Protein AF-0000000087191484 (afdb_homodimer)

pLDDT: mean 85.83, std 19.82, range [30.28, 98.56]

Sequence (160 aa):
MATGETGFSDVVFDLVSVQYHSLKAGHDYGQYVRDAENAGKKEIAEFFRSVMAEDSRRAAECHRFLKELSGTKDAGPAAGMATGETGFSDVVFDLVSVQYHSLKAGHDYGQYVRDAENAGKKEIAEFFRSVMAEDSRRAAECHRFLKELSGTKDAGPAAG

Radius of gyration: 20.37 Å; Cα contacts (8 Å, |Δi|>4): 122; chains: 2; bounding box: 26×75×40 Å

Foldseek 3Di:
DVVVVVVLVVVLVVLVVLLVVLVVVLVCLVVVLVVCVVVVNNVSSVVSVVSNVVSVVSNVVSVVVNVVSVVVPVPPPPPD/DVVVVVVLVVVLVVLVVLLVVLVVVLVCLVVQLVVCVVVVNNVSSVVSVVSNVVSVVSNVVSVVVNVVSVVVVVPPPPPD

Secondary structure (DSSP, 8-state):
-HHHHHHHHHHHHHHHHHHHHHHHHHHHHHHHHHHHHHTT-HHHHHHHHHHHHHHHHHHHHHHHHHHHHHHHHTT-----/-HHHHHHHHHHHHHHHHHHHHHHHHHHHHHHHHHHHHHTT-HHHHHHHHHHHHHHHHHHHHHHHHHHHHHHHHTT-----

Solvent-accessible surface area (backbone atoms only — not comparable to full-atom values): 8388 Å² total; per-residue (Å²): 127,63,66,63,56,50,30,50,49,48,36,51,50,47,38,50,50,51,24,50,53,26,56,61,51,50,71,52,33,61,56,45,27,49,36,18,51,74,57,67,34,58,70,57,20,53,48,37,49,51,50,41,52,50,27,53,49,49,26,51,52,32,50,52,51,50,52,58,56,50,62,64,53,66,64,67,65,77,80,119,127,66,67,62,59,50,31,50,49,49,36,51,50,46,38,50,50,52,24,51,52,26,56,60,52,50,70,51,33,61,57,45,26,49,37,17,51,75,58,68,33,60,71,57,19,53,47,37,49,50,52,42,52,49,28,52,50,50,27,52,49,31,50,52,52,51,51,58,55,51,61,64,54,66,65,67,66,76,79,118

Organism: Streptomyces mobaraensis (NCBI:txid35621)

Structure (mmCIF, N/CA/C/O backbone):
data_AF-0000000087191484-model_v1
#
loop_
_entity.id
_entity.type
_entity.pdbx_description
1 polymer 'Acyl carrier protein'
#
loop_
_atom_site.group_PDB
_atom_site.id
_atom_site.type_symbol
_atom_site.label_atom_id
_atom_site.label_alt_id
_atom_site.label_comp_id
_atom_site.label_asym_id
_atom_site.label_entity_id
_atom_site.label_seq_id
_atom_site.pdbx_PDB_ins_code
_atom_site.Cartn_x
_atom_site.Cartn_y
_atom_site.Cartn_z
_atom_site.occupancy
_atom_site.B_iso_or_equiv
_atom_site.auth_seq_id
_atom_site.auth_comp_id
_atom_site.auth_asym_id
_atom_site.auth_atom_id
_atom_site.pdbx_PDB_model_num
ATOM 1 N N . MET A 1 1 ? 7.938 -33.812 -8.414 1 36.47 1 MET A N 1
ATOM 2 C CA . MET A 1 1 ? 6.523 -33.438 -8.438 1 36.47 1 MET A CA 1
ATOM 3 C C . MET A 1 1 ? 6.254 -32.25 -7.516 1 36.47 1 MET A C 1
ATOM 5 O O . MET A 1 1 ? 5.102 -31.844 -7.34 1 36.47 1 MET A O 1
ATOM 9 N N . ALA A 1 2 ? 6.852 -32.25 -6.375 1 46.97 2 ALA A N 1
ATOM 10 C CA . ALA A 1 2 ? 6.742 -31.484 -5.125 1 46.97 2 ALA A CA 1
ATOM 11 C C . ALA A 1 2 ? 6.969 -30 -5.359 1 46.97 2 ALA A C 1
ATOM 13 O O . ALA A 1 2 ? 6.383 -29.156 -4.672 1 46.97 2 ALA A O 1
ATOM 14 N N . THR A 1 3 ? 7.93 -29.672 -6.27 1 47.03 3 THR A N 1
ATOM 15 C CA . THR A 1 3 ? 8.453 -28.344 -6.539 1 47.03 3 THR A CA 1
ATOM 16 C C . THR A 1 3 ? 7.355 -27.422 -7.074 1 47.03 3 THR A C 1
ATOM 18 O O . THR A 1 3 ? 7.297 -26.25 -6.715 1 47.03 3 THR A O 1
ATOM 21 N N . GLY A 1 4 ? 6.57 -27.906 -7.941 1 52.34 4 GLY A N 1
ATOM 22 C CA . GLY A 1 4 ? 5.469 -27.203 -8.555 1 52.34 4 GLY A CA 1
ATOM 23 C C . GLY A 1 4 ? 4.426 -26.734 -7.559 1 52.34 4 GLY A C 1
ATOM 24 O O . GLY A 1 4 ? 3.93 -25.609 -7.641 1 52.34 4 GLY A O 1
ATOM 25 N N . GLU A 1 5 ? 4.055 -27.703 -6.629 1 57.38 5 GLU A N 1
ATOM 26 C CA . GLU A 1 5 ? 3.043 -27.453 -5.602 1 57.38 5 GLU A CA 1
ATOM 27 C C . GLU A 1 5 ? 3.494 -26.359 -4.637 1 57.38 5 GLU A C 1
ATOM 29 O O . GLU A 1 5 ? 2.697 -25.516 -4.238 1 57.38 5 GLU A O 1
ATOM 34 N N . THR A 1 6 ? 4.848 -26.406 -4.395 1 64.06 6 THR A N 1
ATOM 35 C CA . THR A 1 6 ? 5.387 -25.422 -3.469 1 64.06 6 THR A CA 1
ATOM 36 C C . THR A 1 6 ? 5.367 -24.031 -4.098 1 64.06 6 THR A C 1
ATOM 38 O O . THR A 1 6 ? 5.102 -23.031 -3.416 1 64.06 6 THR A O 1
ATOM 41 N N . GLY A 1 7 ? 5.582 -23.969 -5.465 1 66.25 7 GLY A N 1
ATOM 42 C CA . GLY A 1 7 ? 5.543 -22.688 -6.152 1 66.25 7 GLY A CA 1
ATOM 43 C C . GLY A 1 7 ? 4.172 -22.031 -6.117 1 66.25 7 GLY A C 1
ATOM 44 O O . GLY A 1 7 ? 4.055 -20.828 -5.824 1 66.25 7 GLY A O 1
ATOM 45 N N . PHE A 1 8 ? 3.246 -22.891 -6.238 1 76.69 8 PHE A N 1
ATOM 46 C CA . PHE A 1 8 ? 1.862 -22.438 -6.223 1 76.69 8 PHE A CA 1
ATOM 47 C C . PHE A 1 8 ? 1.454 -21.984 -4.824 1 76.69 8 PHE A C 1
ATOM 49 O O . PHE A 1 8 ? 0.859 -20.922 -4.656 1 76.69 8 PHE A O 1
ATOM 56 N N . SER A 1 9 ? 1.938 -22.734 -3.939 1 88.88 9 SER A N 1
ATOM 57 C CA . SER A 1 9 ? 1.6 -22.375 -2.564 1 88.88 9 SER A CA 1
ATOM 58 C C . SER A 1 9 ? 2.248 -21.062 -2.156 1 88.88 9 SER A C 1
ATOM 60 O O . SER A 1 9 ? 1.642 -20.266 -1.445 1 88.88 9 SER A O 1
ATOM 62 N N . ASP A 1 10 ? 3.477 -20.844 -2.693 1 95 10 ASP A N 1
ATOM 63 C CA . ASP A 1 10 ? 4.172 -19.609 -2.375 1 95 10 ASP A CA 1
ATOM 64 C C . ASP A 1 10 ? 3.457 -18.391 -2.982 1 95 10 ASP A C 1
ATOM 66 O O . ASP A 1 10 ? 3.316 -17.359 -2.336 1 95 10 ASP A O 1
ATOM 70 N N . VAL A 1 11 ? 2.994 -18.594 -4.176 1 97 11 VAL A N 1
ATOM 71 C CA . VAL A 1 11 ? 2.307 -17.5 -4.848 1 97 11 VAL A CA 1
ATOM 72 C C . VAL A 1 11 ? 1.007 -17.188 -4.117 1 97 11 VAL A C 1
ATOM 74 O O . VAL A 1 11 ? 0.68 -16.016 -3.908 1 97 11 VAL A O 1
ATOM 77 N N . VAL A 1 12 ? 0.294 -18.188 -3.734 1 96.94 12 VAL A N 1
ATOM 78 C CA . VAL A 1 12 ? -0.952 -18 -3.002 1 96.94 12 VAL A CA 1
ATOM 79 C C . VAL A 1 12 ? -0.668 -17.281 -1.686 1 96.94 12 VAL A C 1
ATOM 81 O O . VAL A 1 12 ? -1.355 -16.312 -1.336 1 96.94 12 VAL A O 1
ATOM 84 N N . PHE A 1 13 ? 0.392 -17.688 -1.035 1 96.56 13 PHE A N 1
ATOM 85 C CA . PHE A 1 13 ? 0.766 -17.047 0.221 1 96.56 13 PHE A CA 1
ATOM 86 C C . PHE A 1 13 ? 1.091 -15.578 0.004 1 96.56 13 PHE A C 1
ATOM 88 O O . PHE A 1 13 ? 0.684 -14.719 0.795 1 96.56 13 PHE A O 1
ATOM 95 N N . ASP A 1 14 ? 1.8 -15.297 -1.015 1 97.69 14 ASP A N 1
ATOM 96 C CA . ASP A 1 14 ? 2.176 -13.922 -1.331 1 97.69 14 ASP A CA 1
ATOM 97 C C . ASP A 1 14 ? 0.944 -13.07 -1.617 1 97.69 14 ASP A C 1
ATOM 99 O O . ASP A 1 14 ? 0.839 -11.938 -1.132 1 97.69 14 ASP A O 1
ATOM 103 N N . LEU A 1 15 ? 0.034 -13.602 -2.379 1 98.12 15 LEU A N 1
ATOM 104 C CA . LEU A 1 15 ? -1.188 -12.875 -2.711 1 98.12 15 LEU A CA 1
ATOM 105 C C . LEU A 1 15 ? -2.025 -12.625 -1.463 1 98.12 15 LEU A C 1
ATOM 107 O O . LEU A 1 15 ? -2.551 -11.523 -1.277 1 98.12 15 LEU A O 1
ATOM 111 N N . VAL A 1 16 ? -2.135 -13.609 -0.602 1 97.44 16 VAL A N 1
ATOM 112 C CA . VAL A 1 16 ? -2.902 -13.461 0.63 1 97.44 16 VAL A CA 1
ATOM 113 C C . VAL A 1 16 ? -2.256 -12.398 1.519 1 97.44 16 VAL A C 1
ATOM 115 O O . VAL A 1 16 ? -2.951 -11.586 2.137 1 97.44 16 VAL A O 1
ATOM 118 N N . SER A 1 17 ? -0.955 -12.383 1.526 1 96.94 17 SER A N 1
ATOM 119 C CA . SER A 1 17 ? -0.227 -11.398 2.324 1 96.94 17 SER A CA 1
ATOM 120 C C . SER A 1 17 ? -0.521 -9.977 1.858 1 96.94 17 SER A C 1
ATOM 122 O O . SER A 1 17 ? -0.821 -9.102 2.672 1 96.94 17 SER A O 1
ATOM 124 N N . VAL A 1 18 ? -0.46 -9.766 0.556 1 97.56 18 VAL A N 1
ATOM 125 C CA . VAL A 1 18 ? -0.734 -8.438 0.022 1 97.56 18 VAL A CA 1
ATOM 126 C C . VAL A 1 18 ? -2.189 -8.062 0.292 1 97.56 18 VAL A C 1
ATOM 128 O O . VAL A 1 18 ? -2.482 -6.93 0.69 1 97.56 18 VAL A O 1
ATOM 131 N N . GLN A 1 19 ? -3.07 -9.016 0.093 1 96.88 19 GLN A N 1
ATOM 132 C CA . GLN A 1 19 ? -4.484 -8.766 0.342 1 96.88 19 GLN A CA 1
ATOM 133 C C . GLN A 1 19 ? -4.727 -8.367 1.796 1 96.88 19 GLN A C 1
ATOM 135 O O . GLN A 1 19 ? -5.402 -7.371 2.068 1 96.88 19 GLN A O 1
ATOM 140 N N . TYR A 1 20 ? -4.141 -9.086 2.67 1 96 20 TYR A N 1
ATOM 141 C CA . TYR A 1 20 ? -4.309 -8.852 4.102 1 96 20 TYR A CA 1
ATOM 142 C C . TYR A 1 20 ? -3.783 -7.48 4.496 1 96 20 TYR A C 1
ATOM 144 O O . TYR A 1 20 ? -4.477 -6.715 5.172 1 96 20 TYR A O 1
ATOM 152 N N . HIS A 1 21 ? -2.666 -7.141 4.055 1 95 21 HIS A N 1
ATOM 153 C CA . HIS A 1 21 ? -2.064 -5.859 4.414 1 95 21 HIS A CA 1
ATOM 154 C C . HIS A 1 21 ? -2.832 -4.699 3.795 1 95 21 HIS A C 1
ATOM 156 O O . HIS A 1 21 ? -2.982 -3.645 4.418 1 95 21 HIS A O 1
ATOM 162 N N . SER A 1 22 ? -3.287 -4.852 2.6 1 95.88 22 SER A N 1
ATOM 163 C CA . SER A 1 22 ? -4.051 -3.807 1.928 1 95.88 22 SER A CA 1
ATOM 164 C C . SER A 1 22 ? -5.363 -3.529 2.654 1 95.88 22 SER A C 1
ATOM 166 O O . SER A 1 22 ? -5.754 -2.373 2.826 1 95.88 22 SER A O 1
ATOM 168 N N . LEU A 1 23 ? -6.062 -4.586 3.104 1 94.5 23 LEU A N 1
ATOM 169 C CA . LEU A 1 23 ? -7.332 -4.449 3.807 1 94.5 23 LEU A CA 1
ATOM 170 C C . LEU A 1 23 ? -7.121 -3.873 5.203 1 94.5 23 LEU A C 1
ATOM 172 O O . LEU A 1 23 ? -7.91 -3.043 5.664 1 94.5 23 LEU A O 1
ATOM 176 N N . LYS A 1 24 ? -6.125 -4.227 5.914 1 92.06 24 LYS A N 1
ATOM 177 C CA . LYS A 1 24 ? -5.828 -3.752 7.266 1 92.06 24 LYS A CA 1
ATOM 178 C C . LYS A 1 24 ? -5.531 -2.254 7.266 1 92.06 24 LYS A C 1
ATOM 180 O O . LYS A 1 24 ? -5.992 -1.526 8.148 1 92.06 24 LYS A O 1
ATOM 185 N N . ALA A 1 25 ? -4.75 -1.811 6.262 1 88.81 25 ALA A N 1
ATOM 186 C CA . ALA A 1 25 ? -4.418 -0.392 6.148 1 88.81 25 ALA A CA 1
ATOM 187 C C . ALA A 1 25 ? -5.668 0.442 5.879 1 88.81 25 ALA A C 1
ATOM 189 O O . ALA A 1 25 ? -5.73 1.615 6.254 1 88.81 25 ALA A O 1
ATOM 190 N N . GLY A 1 26 ? -6.645 -0.121 5.207 1 85.19 26 GLY A N 1
ATOM 191 C CA . GLY A 1 26 ? -7.879 0.561 4.844 1 85.19 26 GLY A CA 1
ATOM 192 C C . GLY A 1 26 ? -8.656 1.061 6.043 1 85.19 26 GLY 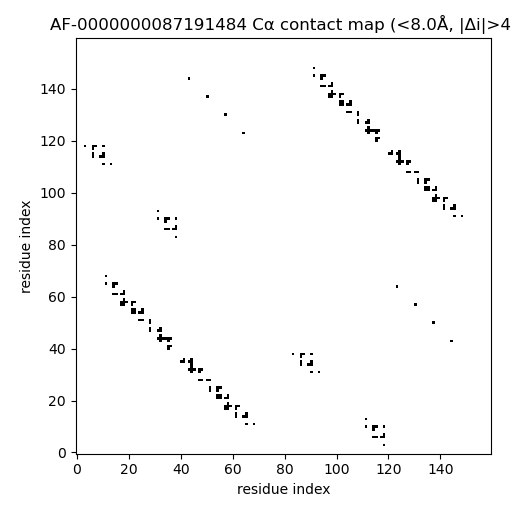A C 1
ATOM 193 O O . GLY A 1 26 ? -9.32 2.098 5.973 1 85.19 26 GLY A O 1
ATOM 194 N N . HIS A 1 27 ? -8.484 0.395 7.141 1 87.56 27 HIS A N 1
ATOM 195 C CA . HIS A 1 27 ? -9.203 0.781 8.352 1 87.56 27 HIS A CA 1
ATOM 196 C C . HIS A 1 27 ? -8.672 2.096 8.906 1 87.56 27 HIS A C 1
ATOM 198 O O . HIS A 1 27 ? -9.438 2.904 9.438 1 87.56 27 HIS A O 1
ATOM 204 N N . ASP A 1 28 ? -7.449 2.494 8.578 1 93.94 28 ASP A N 1
ATOM 205 C CA . ASP A 1 28 ? -6.809 3.652 9.188 1 93.94 28 ASP A CA 1
ATOM 206 C C . ASP A 1 28 ? -6.918 4.879 8.289 1 93.94 28 ASP A C 1
ATOM 208 O O . ASP A 1 28 ? -6.871 6.016 8.766 1 93.94 28 ASP A O 1
ATOM 212 N N . TYR A 1 29 ? -7.191 4.723 7.027 1 95.75 29 TYR A N 1
ATOM 213 C CA . TYR A 1 29 ? -7.09 5.824 6.074 1 95.75 29 TYR A CA 1
ATOM 214 C C . TYR A 1 29 ? -8.211 6.832 6.285 1 95.75 29 TYR A C 1
ATOM 216 O O . TYR A 1 29 ? -8.031 8.031 6.051 1 95.75 29 TYR A O 1
ATOM 224 N N . GLY A 1 30 ? -9.352 6.324 6.688 1 95.12 30 GLY A N 1
ATOM 225 C CA . GLY A 1 30 ? -10.406 7.27 7.008 1 95.12 30 GLY A CA 1
ATOM 226 C C . GLY A 1 30 ? -10 8.297 8.039 1 95.12 30 GLY A C 1
ATOM 227 O O . GLY A 1 30 ? -10.234 9.492 7.863 1 95.12 30 GLY A O 1
ATOM 228 N N . GLN A 1 31 ? -9.391 7.824 9.055 1 96.19 31 GLN A N 1
ATOM 229 C CA . GLN A 1 31 ? -8.898 8.719 10.094 1 96.19 31 GLN A CA 1
ATOM 230 C C . GLN A 1 31 ? -7.793 9.625 9.57 1 96.19 31 GLN A C 1
ATOM 232 O O . GLN A 1 31 ? -7.73 10.805 9.922 1 96.19 31 GLN A O 1
ATOM 237 N N . TYR A 1 32 ? -6.938 9.172 8.758 1 97.38 32 TYR A N 1
ATOM 238 C CA . TYR A 1 32 ? -5.855 9.969 8.188 1 97.38 32 TYR A CA 1
ATOM 239 C C . TYR A 1 32 ? -6.402 11.109 7.348 1 97.38 32 TYR A C 1
ATOM 241 O O . TYR A 1 32 ? -5.922 12.242 7.449 1 97.38 32 TYR A O 1
ATOM 249 N N . VAL A 1 33 ? -7.406 10.789 6.496 1 97.56 33 VAL A N 1
ATOM 250 C CA . VAL A 1 33 ? -8.047 11.797 5.66 1 97.56 33 VAL A CA 1
ATOM 251 C C . VAL A 1 33 ? -8.648 12.898 6.535 1 97.56 33 VAL A C 1
ATOM 253 O O . VAL A 1 33 ? -8.422 14.086 6.297 1 97.56 33 VAL A O 1
ATOM 256 N N . ARG A 1 34 ? -9.281 12.508 7.566 1 96.94 34 ARG A N 1
ATOM 257 C CA . ARG A 1 34 ? -9.93 13.469 8.461 1 96.94 34 ARG A CA 1
ATOM 258 C C . ARG A 1 34 ? -8.891 14.336 9.172 1 96.94 34 ARG A C 1
ATOM 260 O O . ARG A 1 34 ? -9.07 15.547 9.289 1 96.94 34 ARG A O 1
ATOM 267 N N . ASP A 1 35 ? -7.82 13.703 9.664 1 97.19 35 ASP A N 1
ATOM 268 C CA . ASP A 1 35 ? -6.758 14.461 10.32 1 97.19 35 ASP A CA 1
ATOM 269 C C . ASP A 1 35 ? -6.188 15.523 9.391 1 97.19 35 ASP A C 1
ATOM 271 O O . ASP A 1 35 ? -5.973 16.672 9.797 1 97.19 35 ASP A O 1
ATOM 275 N N . ALA A 1 36 ? -5.961 15.195 8.172 1 97.56 36 ALA A N 1
ATOM 276 C CA . ALA A 1 36 ? -5.391 16.125 7.207 1 97.56 36 ALA A CA 1
ATOM 277 C C . ALA A 1 36 ? -6.371 17.25 6.891 1 97.56 36 ALA A C 1
ATOM 279 O O . ALA A 1 36 ? -5.98 18.422 6.793 1 97.56 36 ALA A O 1
ATOM 280 N N . GLU A 1 37 ? -7.621 16.938 6.75 1 97.19 37 GLU A N 1
ATOM 281 C CA . GLU A 1 37 ? -8.648 17.938 6.484 1 97.19 37 GLU A CA 1
ATOM 282 C C . GLU A 1 37 ? -8.789 18.906 7.652 1 97.19 37 GLU A C 1
ATOM 284 O O . GLU A 1 37 ? -8.875 20.125 7.445 1 97.19 37 GLU A O 1
ATOM 289 N N . ASN A 1 38 ? -8.719 18.344 8.828 1 96.38 38 ASN A N 1
ATOM 290 C CA . ASN A 1 38 ? -8.836 19.172 10.031 1 96.38 38 ASN A CA 1
ATOM 291 C C . ASN A 1 38 ? -7.652 20.125 10.18 1 96.38 38 ASN A C 1
ATOM 293 O O . ASN A 1 38 ? -7.805 21.234 10.695 1 96.38 38 ASN A O 1
ATOM 297 N N . ALA A 1 39 ? -6.574 19.75 9.664 1 94.56 39 ALA A N 1
ATOM 298 C CA . ALA A 1 39 ? -5.363 20.562 9.75 1 94.56 39 ALA A CA 1
ATOM 299 C C . ALA A 1 39 ? -5.246 21.516 8.562 1 94.56 39 ALA A C 1
ATOM 301 O O . ALA A 1 39 ? -4.273 22.266 8.453 1 94.56 39 ALA A O 1
ATOM 302 N N . GLY A 1 40 ? -6.168 21.391 7.621 1 95.69 40 GLY A N 1
ATOM 303 C CA . GLY A 1 40 ? -6.156 22.266 6.465 1 95.69 40 GLY A CA 1
ATOM 304 C C . GLY A 1 40 ? -5.129 21.859 5.422 1 95.69 40 GLY A C 1
ATOM 305 O O . GLY A 1 40 ? -4.668 22.703 4.641 1 95.69 40 GLY A O 1
ATOM 306 N N . LYS A 1 41 ? -4.699 20.609 5.488 1 96.56 41 LYS A N 1
ATOM 307 C CA . LYS A 1 41 ? -3.727 20.078 4.535 1 96.56 41 LYS A CA 1
ATOM 308 C C . LYS A 1 41 ? -4.418 19.328 3.396 1 96.56 41 LYS A C 1
ATOM 310 O O . LYS A 1 41 ? -4.367 18.109 3.336 1 96.56 41 LYS A O 1
ATOM 315 N N . LYS A 1 42 ? -4.902 20.047 2.459 1 97.38 42 LYS A N 1
ATOM 316 C CA . LYS A 1 42 ? -5.758 19.484 1.416 1 97.38 42 LYS A CA 1
ATOM 317 C C . LYS A 1 42 ? -4.98 18.531 0.519 1 97.38 42 LYS A C 1
ATOM 319 O O . LYS A 1 42 ? -5.492 17.484 0.13 1 97.38 42 LYS A O 1
ATOM 324 N N . GLU A 1 43 ? -3.797 18.906 0.188 1 98 43 GLU A N 1
ATOM 325 C CA . GLU A 1 43 ? -2.99 18.031 -0.664 1 98 43 GLU A CA 1
ATOM 326 C C . GLU A 1 43 ? -2.717 16.703 0.013 1 98 43 GLU A C 1
ATOM 328 O O . GLU A 1 43 ? -2.771 15.648 -0.63 1 98 43 GLU A O 1
ATOM 333 N N . ILE A 1 44 ? -2.484 16.75 1.254 1 98.25 44 ILE A N 1
ATOM 334 C CA . ILE A 1 44 ? -2.191 15.539 2.008 1 98.25 44 ILE A CA 1
ATOM 335 C C . ILE A 1 44 ? -3.461 14.703 2.156 1 98.25 44 ILE A C 1
ATOM 337 O O . ILE A 1 44 ? -3.416 13.477 2.076 1 98.25 44 ILE A O 1
ATOM 341 N N . ALA A 1 45 ? -4.605 15.336 2.379 1 98.38 45 ALA A N 1
ATOM 342 C CA . ALA A 1 45 ? -5.875 14.617 2.432 1 98.38 45 ALA A CA 1
ATOM 343 C C . ALA A 1 45 ? -6.137 13.875 1.123 1 98.38 45 ALA A C 1
ATOM 345 O O . ALA A 1 45 ? -6.543 12.711 1.133 1 98.38 45 ALA A O 1
ATOM 346 N N . GLU A 1 46 ? -5.902 14.508 0.027 1 98.5 46 GLU A N 1
ATOM 347 C CA . GLU A 1 46 ? -6.098 13.883 -1.275 1 98.5 46 GLU A CA 1
ATOM 348 C C . GLU A 1 46 ? -5.125 12.727 -1.48 1 98.5 46 GLU A C 1
ATOM 350 O O . GLU A 1 46 ? -5.48 11.703 -2.074 1 98.5 46 GLU A O 1
ATOM 355 N N . PHE A 1 47 ? -3.945 12.922 -0.966 1 98.56 47 PHE A N 1
ATOM 356 C CA . PHE A 1 47 ? -2.961 11.844 -1.016 1 98.56 47 PHE A CA 1
ATOM 357 C C . PHE A 1 47 ? -3.461 10.617 -0.264 1 98.56 47 PHE A C 1
ATOM 359 O O . PHE A 1 47 ? -3.445 9.508 -0.798 1 98.56 47 PHE A O 1
ATOM 366 N N . PHE A 1 48 ? -3.988 10.766 0.888 1 98.44 48 PHE A N 1
ATOM 367 C CA . PHE A 1 48 ? -4.477 9.633 1.669 1 98.44 48 PHE A CA 1
ATOM 368 C C . PHE A 1 48 ? -5.668 8.977 0.982 1 98.44 48 PHE A C 1
ATOM 370 O O . PHE A 1 48 ? -5.82 7.754 1.03 1 98.44 48 PHE A O 1
ATOM 377 N N . ARG A 1 49 ? -6.477 9.773 0.336 1 97.88 49 ARG A N 1
A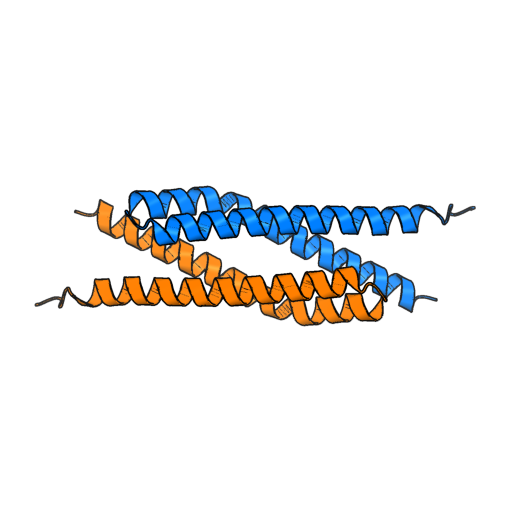TOM 378 C CA . ARG A 1 49 ? -7.594 9.203 -0.411 1 97.88 49 ARG A CA 1
ATOM 379 C C . ARG A 1 49 ? -7.098 8.336 -1.562 1 97.88 49 ARG A C 1
ATOM 381 O O . ARG A 1 49 ? -7.648 7.266 -1.822 1 97.88 49 ARG A O 1
ATOM 388 N N . SER A 1 50 ? -6.105 8.805 -2.188 1 97.62 50 SER A N 1
ATOM 389 C CA . SER A 1 50 ? -5.543 8.031 -3.289 1 97.62 50 SER A CA 1
ATOM 390 C C . SER A 1 50 ? -4.93 6.727 -2.791 1 97.62 50 SER A C 1
ATOM 392 O O . SER A 1 50 ? -5.062 5.688 -3.436 1 97.62 50 SER A O 1
ATOM 394 N N . VAL A 1 51 ? -4.246 6.816 -1.688 1 97.56 51 VAL A N 1
ATOM 395 C CA . VAL A 1 51 ? -3.635 5.625 -1.103 1 97.56 51 VAL A CA 1
ATOM 396 C C . VAL A 1 51 ? -4.719 4.617 -0.731 1 97.56 51 VAL A C 1
ATOM 398 O O . VAL A 1 51 ? -4.578 3.42 -0.987 1 97.56 51 VAL A O 1
ATOM 401 N N . MET A 1 52 ? -5.766 5.078 -0.201 1 97.12 52 MET A N 1
ATOM 402 C CA . MET A 1 52 ? -6.902 4.238 0.161 1 97.12 52 MET A CA 1
ATOM 403 C C . MET A 1 52 ? -7.488 3.557 -1.07 1 97.12 52 MET A C 1
ATOM 405 O O . MET A 1 52 ? -7.758 2.354 -1.051 1 97.12 52 MET A O 1
ATOM 409 N N . ALA A 1 53 ? -7.676 4.27 -2.092 1 96.38 53 ALA A N 1
ATOM 410 C CA . ALA A 1 53 ? -8.211 3.721 -3.336 1 96.38 53 ALA A CA 1
ATOM 411 C C . ALA A 1 53 ? -7.266 2.67 -3.918 1 96.38 53 ALA A C 1
ATOM 413 O O . ALA A 1 53 ? -7.711 1.62 -4.387 1 96.38 53 ALA A O 1
ATOM 414 N N . GLU A 1 54 ? -6.008 2.963 -3.873 1 96.81 54 GLU A N 1
ATOM 415 C CA . GLU A 1 54 ? -5.012 2.016 -4.367 1 96.81 54 GLU A CA 1
ATOM 416 C C . GLU A 1 54 ? -5.051 0.713 -3.574 1 96.81 54 GLU A C 1
ATOM 418 O O . GLU A 1 54 ? -5.02 -0.374 -4.156 1 96.81 54 GLU A O 1
ATOM 423 N N . ASP A 1 55 ? -5.086 0.812 -2.234 1 97 55 ASP A N 1
ATOM 424 C CA . ASP A 1 55 ? -5.109 -0.385 -1.4 1 97 55 ASP A CA 1
ATOM 425 C C . ASP A 1 55 ? -6.375 -1.202 -1.649 1 97 55 ASP A C 1
ATOM 427 O O . ASP A 1 55 ? -6.34 -2.436 -1.632 1 97 55 ASP A O 1
ATOM 431 N N . SER A 1 56 ? -7.527 -0.531 -1.877 1 97 56 SER A N 1
ATOM 432 C CA . SER A 1 56 ? -8.766 -1.229 -2.207 1 97 56 SER A CA 1
ATOM 433 C C . SER A 1 56 ? -8.648 -1.977 -3.531 1 97 56 SER A C 1
ATOM 435 O O . SER A 1 56 ? -9.062 -3.131 -3.639 1 97 56 SER A O 1
ATOM 437 N N . ARG A 1 57 ? -8.062 -1.34 -4.48 1 96.94 57 ARG A N 1
ATOM 438 C CA . ARG A 1 57 ? -7.844 -1.974 -5.777 1 96.94 57 ARG A CA 1
ATOM 439 C C . ARG A 1 57 ? -6.91 -3.172 -5.648 1 96.94 57 ARG A C 1
ATOM 441 O O . ARG A 1 57 ? -7.16 -4.227 -6.238 1 96.94 57 ARG A O 1
ATOM 448 N N . ARG A 1 58 ? -5.84 -2.98 -4.895 1 97.06 58 ARG A N 1
ATOM 449 C CA . ARG A 1 58 ? -4.879 -4.051 -4.656 1 97.06 58 ARG A CA 1
ATOM 450 C C . ARG A 1 58 ? -5.562 -5.277 -4.055 1 97.06 58 ARG A C 1
ATOM 452 O O . ARG A 1 58 ? -5.336 -6.402 -4.5 1 97.06 58 ARG A O 1
ATOM 459 N N . ALA A 1 59 ? -6.406 -5.039 -3.041 1 97.62 59 ALA A N 1
ATOM 460 C CA . ALA A 1 59 ? -7.098 -6.133 -2.365 1 97.62 59 ALA A CA 1
ATOM 461 C C . ALA A 1 59 ? -8.039 -6.863 -3.324 1 97.62 59 ALA A C 1
ATOM 463 O O . ALA A 1 59 ? -8.102 -8.094 -3.326 1 97.62 59 ALA A O 1
ATOM 464 N N . ALA A 1 60 ? -8.695 -6.168 -4.164 1 97.75 60 ALA A N 1
ATOM 465 C CA . ALA A 1 60 ? -9.625 -6.742 -5.137 1 97.75 60 ALA A CA 1
ATOM 466 C C . ALA A 1 60 ? -8.883 -7.578 -6.176 1 97.75 60 ALA A C 1
ATOM 468 O O . ALA A 1 60 ? -9.328 -8.664 -6.539 1 97.75 60 ALA A O 1
ATOM 469 N N . GLU A 1 61 ? -7.773 -7.051 -6.617 1 98.38 61 GLU A N 1
ATOM 470 C CA . GLU A 1 61 ? -6.973 -7.789 -7.59 1 98.38 61 GLU A CA 1
ATOM 471 C C . GLU A 1 61 ? -6.414 -9.07 -6.988 1 98.38 61 GLU A C 1
ATOM 473 O O . GLU A 1 61 ? -6.422 -10.125 -7.637 1 98.38 61 GLU A O 1
ATOM 478 N N . CYS A 1 62 ? -5.93 -8.992 -5.777 1 98.31 62 CYS A N 1
ATOM 479 C CA .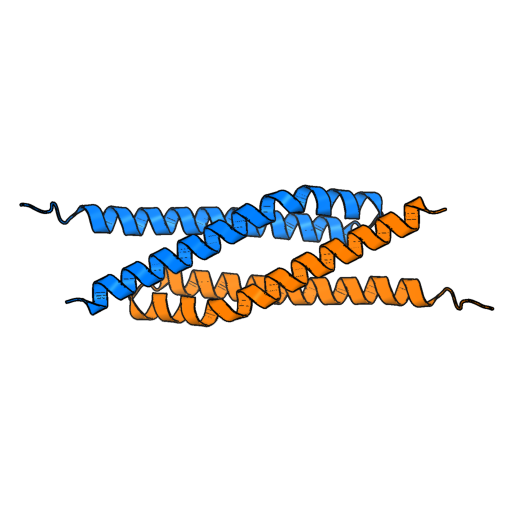 CYS A 1 62 ? -5.469 -10.195 -5.09 1 98.31 62 CYS A CA 1
ATOM 480 C C . CYS A 1 62 ? -6.582 -11.227 -4.992 1 98.31 62 CYS A C 1
ATOM 482 O O . CYS A 1 62 ? -6.352 -12.422 -5.211 1 98.31 62 CYS A O 1
ATOM 484 N N . HIS A 1 63 ? -7.758 -10.773 -4.699 1 97.81 63 HIS A N 1
ATOM 485 C CA . HIS A 1 63 ? -8.906 -11.664 -4.598 1 97.81 63 HIS A CA 1
ATOM 486 C C . HIS A 1 63 ? -9.195 -12.352 -5.93 1 97.81 63 HIS A C 1
ATOM 488 O O . HIS A 1 63 ? -9.453 -13.555 -5.973 1 97.81 63 HIS A O 1
ATOM 494 N N . ARG A 1 64 ? -9.172 -11.633 -6.945 1 97.5 64 ARG A N 1
ATOM 495 C CA . ARG A 1 64 ? -9.391 -1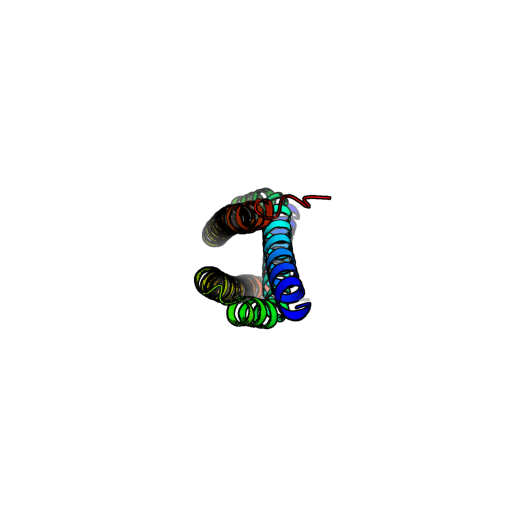2.18 -8.281 1 97.5 64 ARG A CA 1
ATOM 496 C C . ARG A 1 64 ? -8.367 -13.258 -8.609 1 97.5 64 ARG A C 1
ATOM 498 O O . ARG A 1 64 ? -8.727 -14.336 -9.078 1 97.5 64 ARG A O 1
ATOM 505 N N . PHE A 1 65 ? -7.117 -12.977 -8.359 1 97.5 65 PHE A N 1
ATOM 506 C CA . PHE A 1 65 ? -6.055 -13.938 -8.633 1 97.5 65 PHE A CA 1
ATOM 507 C C . PHE A 1 65 ? -6.238 -15.195 -7.797 1 97.5 65 PHE A C 1
ATOM 509 O O . PHE A 1 65 ? -6.039 -16.312 -8.289 1 97.5 65 PHE A O 1
ATOM 516 N N . LEU A 1 66 ? -6.57 -15.062 -6.559 1 96.88 66 LEU A N 1
ATOM 517 C CA . LEU A 1 66 ? -6.754 -16.203 -5.66 1 96.88 66 LEU A CA 1
ATOM 518 C C . LEU A 1 66 ? -7.891 -17.094 -6.145 1 96.88 66 LEU A C 1
ATOM 520 O O . LEU A 1 66 ? -7.793 -18.312 -6.082 1 96.88 66 LEU A O 1
ATOM 524 N N . LYS A 1 67 ? -8.93 -16.547 -6.656 1 95 67 LYS A N 1
ATOM 525 C CA . LYS A 1 67 ? -10.039 -17.297 -7.227 1 95 67 LYS A CA 1
ATOM 526 C C . LYS A 1 67 ? -9.594 -18.078 -8.453 1 95 67 LYS A C 1
ATOM 528 O O . LYS A 1 67 ? -9.961 -19.25 -8.617 1 95 67 LYS A O 1
ATOM 533 N N . GLU A 1 68 ? -8.836 -17.438 -9.258 1 93 68 GLU A N 1
ATOM 534 C CA . GLU A 1 68 ? -8.328 -18.078 -10.469 1 93 68 GLU A CA 1
ATOM 535 C C . GLU A 1 68 ? -7.418 -19.266 -10.133 1 93 68 GLU A C 1
ATOM 537 O O . GLU A 1 68 ? -7.445 -20.281 -10.812 1 93 68 GLU A O 1
ATOM 542 N N . LEU A 1 69 ? -6.66 -19.109 -9.109 1 92.62 69 LEU A N 1
ATOM 543 C CA . LEU A 1 69 ? -5.715 -20.156 -8.711 1 92.62 69 LEU A CA 1
ATOM 544 C C . LEU A 1 69 ? -6.43 -21.297 -8 1 92.62 69 LEU A C 1
ATOM 546 O O . LEU A 1 69 ? -5.973 -22.438 -8.039 1 92.62 69 LEU A O 1
ATOM 550 N N . SER A 1 70 ? -7.477 -21.031 -7.191 1 84.75 70 SER A N 1
ATOM 551 C CA . SER A 1 70 ? -8.25 -22.047 -6.496 1 84.75 70 SER A CA 1
ATOM 552 C C . SER A 1 70 ? -9.062 -22.891 -7.477 1 84.75 70 SER A C 1
ATOM 554 O O . SER A 1 70 ? -9.297 -24.078 -7.238 1 84.75 70 SER A O 1
ATOM 556 N N . GLY A 1 71 ? -9.727 -22.297 -8.414 1 72.75 71 GLY A N 1
ATOM 557 C CA . GLY A 1 71 ? -10.445 -23.062 -9.414 1 72.75 71 GLY A CA 1
ATOM 558 C C . GLY A 1 71 ? -9.555 -23.984 -10.227 1 72.75 71 GLY A C 1
ATOM 559 O O . GLY A 1 71 ? -10.016 -25 -10.758 1 72.75 71 GLY A O 1
ATOM 560 N N . THR A 1 72 ? -8.344 -23.516 -10.422 1 56.12 72 THR A N 1
ATOM 561 C CA . THR A 1 72 ? -7.434 -24.422 -11.117 1 56.12 72 THR A CA 1
ATOM 562 C C . THR A 1 72 ? -7.094 -25.625 -10.234 1 56.12 72 THR A C 1
ATOM 564 O O . THR A 1 72 ? -6.797 -26.703 -10.742 1 56.12 72 THR A O 1
ATOM 567 N N . LYS A 1 73 ? -7.145 -25.516 -8.906 1 53.78 73 LYS A N 1
ATOM 568 C CA . LYS A 1 73 ? -6.875 -26.656 -8.047 1 53.78 73 LYS A CA 1
ATOM 569 C C . LYS A 1 73 ? -8.078 -27.594 -7.988 1 53.78 73 LYS A C 1
ATOM 571 O O . LYS A 1 73 ? -7.926 -28.781 -7.715 1 53.78 73 LYS A O 1
ATOM 576 N N . ASP A 1 74 ? -9.258 -27.172 -7.992 1 47.5 74 ASP A N 1
ATOM 577 C CA . ASP A 1 74 ? -10.375 -28.094 -7.852 1 47.5 74 ASP A CA 1
ATOM 578 C C . ASP A 1 74 ? -10.359 -29.156 -8.953 1 47.5 74 ASP A C 1
ATOM 580 O O . ASP A 1 74 ? -11.297 -29.938 -9.086 1 47.5 74 ASP A O 1
ATOM 584 N N . ALA A 1 75 ? -9.516 -29.094 -9.938 1 43.53 75 ALA A N 1
ATOM 585 C CA . ALA A 1 75 ? -9.734 -30.188 -10.883 1 43.53 75 ALA A CA 1
ATOM 586 C C . ALA A 1 75 ? -9.383 -31.531 -10.258 1 43.53 75 ALA A C 1
ATOM 588 O O . ALA A 1 75 ? -9.703 -32.594 -10.812 1 43.53 75 ALA A O 1
ATOM 589 N N . GLY A 1 76 ? -8.258 -31.656 -9.398 1 41.03 76 GLY A N 1
ATOM 590 C CA . GLY A 1 76 ? -7.945 -33.062 -9.094 1 41.03 76 GLY A CA 1
ATOM 591 C C . GLY A 1 76 ? -8.883 -33.656 -8.078 1 41.03 76 GLY A C 1
ATOM 592 O O . GLY A 1 76 ? -8.992 -33.188 -6.953 1 41.03 76 GLY A O 1
ATOM 593 N N . PRO A 1 77 ? -10.203 -33.938 -8.398 1 43.34 77 PRO A N 1
ATOM 594 C CA . PRO A 1 77 ? -10.93 -34.844 -7.496 1 43.34 77 PRO A CA 1
ATOM 595 C C . PRO A 1 77 ? -10.039 -35.906 -6.867 1 43.34 77 PRO A C 1
ATOM 597 O O . PRO A 1 77 ? -9.117 -36.406 -7.516 1 43.34 77 PRO A O 1
ATOM 600 N N . ALA A 1 78 ? -9.375 -35.719 -5.668 1 41.47 78 ALA A N 1
ATOM 601 C CA . ALA A 1 78 ? -8.828 -36.938 -5.07 1 41.47 78 ALA A CA 1
ATOM 602 C C . ALA A 1 78 ? -9.758 -38.125 -5.277 1 41.47 78 ALA A C 1
ATOM 604 O O . ALA A 1 78 ? -10.898 -38.094 -4.801 1 41.47 78 ALA A O 1
ATOM 605 N N . ALA A 1 79 ? -9.875 -38.594 -6.508 1 40.44 79 ALA A N 1
ATOM 606 C CA . ALA A 1 79 ? -10.414 -39.938 -6.66 1 40.44 79 ALA A CA 1
ATOM 607 C C . ALA A 1 79 ? -9.797 -40.875 -5.641 1 40.44 79 ALA A C 1
ATOM 609 O O . ALA A 1 79 ? -8.625 -41.25 -5.754 1 40.44 79 ALA A O 1
ATOM 610 N N . GLY A 1 80 ? -9.578 -40.656 -4.262 1 30.28 80 GLY A N 1
ATOM 611 C CA . GLY A 1 80 ? -9.672 -41.875 -3.482 1 30.28 80 GLY A CA 1
ATOM 612 C C . GLY A 1 80 ? -11.078 -42.469 -3.455 1 30.28 80 GLY A C 1
ATOM 613 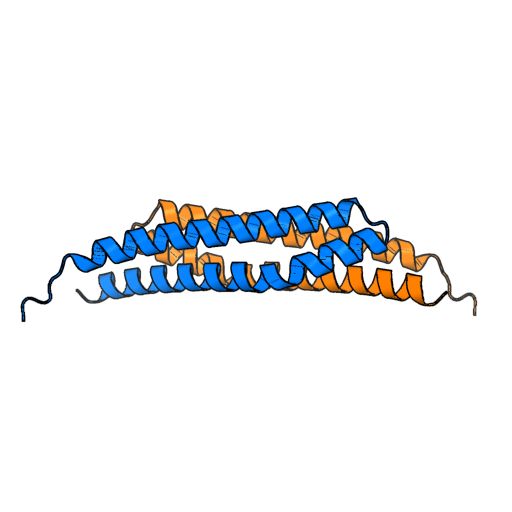O O . GLY A 1 80 ? -12.039 -41.781 -3.814 1 30.28 80 GLY A O 1
ATOM 614 N N . MET B 1 1 ? -4.941 27.109 22.016 1 36.06 1 MET B N 1
ATOM 615 C CA . MET B 1 1 ? -3.701 27.109 21.234 1 36.06 1 MET B CA 1
ATOM 616 C C . MET B 1 1 ? -3.287 25.703 20.844 1 36.06 1 MET B C 1
ATOM 618 O O . MET B 1 1 ? -2.219 25.5 20.266 1 36.06 1 MET B O 1
ATOM 622 N N . ALA B 1 2 ? -3.434 24.766 21.719 1 46.5 2 ALA B N 1
ATOM 623 C CA . ALA B 1 2 ? -3.006 23.375 21.875 1 46.5 2 ALA B CA 1
ATOM 624 C C . ALA B 1 2 ? -3.516 22.516 20.734 1 46.5 2 ALA B C 1
ATOM 626 O O . ALA B 1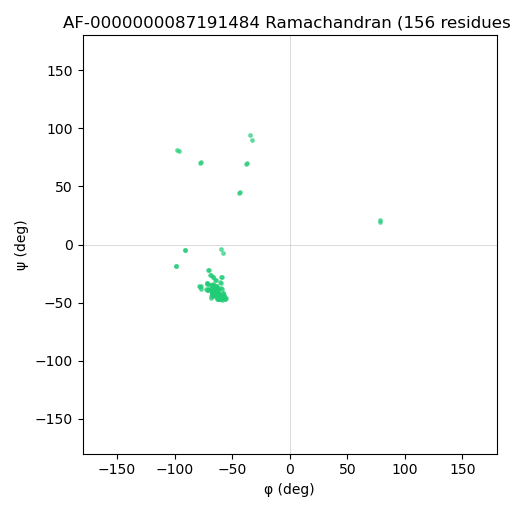 2 ? -2.879 21.516 20.359 1 46.5 2 ALA B O 1
ATOM 627 N N . THR B 1 3 ? -4.75 22.797 20.266 1 46.69 3 THR B N 1
ATOM 628 C CA . THR B 1 3 ? -5.523 22.016 19.312 1 46.69 3 THR B CA 1
ATOM 629 C C . THR B 1 3 ? -4.797 21.938 17.969 1 46.69 3 THR B C 1
ATOM 631 O O . THR B 1 3 ? -4.816 20.906 17.297 1 46.69 3 THR B O 1
ATOM 634 N N . GLY B 1 4 ? -4.277 23 17.531 1 51.84 4 GLY B N 1
ATOM 635 C CA . GLY B 1 4 ? -3.543 23.141 16.281 1 51.84 4 GLY B CA 1
ATOM 636 C C . GLY B 1 4 ? -2.316 22.25 16.203 1 51.84 4 GLY B C 1
ATOM 637 O O . GLY B 1 4 ? -2.037 21.656 15.172 1 51.84 4 GLY B O 1
ATOM 638 N N . GLU B 1 5 ? -1.52 22.266 17.359 1 57.03 5 GLU B N 1
ATOM 639 C CA . GLU B 1 5 ? -0.287 21.484 17.484 1 57.03 5 GLU B CA 1
ATOM 640 C C . GLU B 1 5 ? -0.567 19.984 17.406 1 57.03 5 GLU B C 1
ATOM 642 O O . GLU B 1 5 ? 0.182 19.25 16.766 1 57.03 5 GLU B O 1
ATOM 647 N N . THR B 1 6 ? -1.759 19.641 18 1 63.66 6 THR B N 1
ATOM 648 C CA . THR B 1 6 ? -2.115 18.219 18 1 63.66 6 THR B CA 1
ATOM 649 C C . THR B 1 6 ? -2.502 17.766 16.594 1 63.66 6 THR B C 1
ATOM 651 O O . THR B 1 6 ? -2.186 16.641 16.203 1 63.66 6 THR B O 1
ATOM 654 N N . GLY B 1 7 ? -3.158 18.688 15.789 1 66.12 7 GLY B N 1
ATOM 655 C CA . GLY B 1 7 ? -3.523 18.344 14.43 1 66.12 7 GLY B CA 1
ATOM 656 C C . GLY B 1 7 ? -2.326 18.078 13.539 1 66.12 7 GLY B C 1
ATOM 657 O O . GLY B 1 7 ? -2.299 17.094 12.797 1 66.12 7 GLY B O 1
ATOM 658 N N . PHE B 1 8 ? -1.376 18.891 13.805 1 76.44 8 PHE B N 1
ATOM 659 C CA . PHE B 1 8 ? -0.141 18.781 13.039 1 76.44 8 PHE B CA 1
ATOM 660 C C . PHE B 1 8 ? 0.625 17.516 13.422 1 76.44 8 PHE B C 1
ATOM 662 O O . PHE B 1 8 ? 1.081 16.766 12.555 1 76.44 8 PHE B O 1
ATOM 669 N N . SER B 1 9 ? 0.548 17.281 14.656 1 88.75 9 SER B N 1
ATOM 670 C CA . SER B 1 9 ? 1.252 16.078 15.117 1 88.75 9 SER B CA 1
ATOM 671 C C . SER B 1 9 ? 0.581 14.812 14.602 1 88.75 9 SER B C 1
ATOM 673 O O . SER B 1 9 ? 1.259 13.852 14.242 1 88.75 9 SER B O 1
ATOM 675 N N . ASP B 1 10 ? -0.77 14.883 14.516 1 95 10 ASP B N 1
ATOM 676 C CA . ASP B 1 10 ? -1.499 13.719 14.016 1 95 10 ASP B CA 1
ATOM 677 C C . ASP B 1 10 ? -1.195 13.477 12.539 1 95 10 ASP B C 1
ATOM 679 O O . ASP B 1 10 ? -1.009 12.328 12.125 1 95 10 ASP B O 1
ATOM 683 N N . VAL B 1 11 ? -1.117 14.555 11.82 1 97 11 VAL B N 1
ATOM 684 C CA . VAL B 1 11 ? -0.845 14.422 10.398 1 97 11 VAL B CA 1
ATOM 685 C C . VAL B 1 11 ? 0.561 13.867 10.188 1 97 11 VAL B C 1
ATOM 687 O O . VAL B 1 11 ? 0.768 12.984 9.344 1 97 11 VAL B O 1
ATOM 690 N N . VAL B 1 12 ? 1.488 14.359 10.93 1 96.94 12 VAL B N 1
ATOM 691 C CA . VAL B 1 12 ? 2.861 13.875 10.828 1 96.94 12 VAL B CA 1
ATOM 692 C C . VAL B 1 12 ? 2.912 12.391 11.18 1 96.94 12 VAL B C 1
ATOM 694 O O . VAL B 1 12 ? 3.527 11.594 10.461 1 96.94 12 VAL B O 1
ATOM 697 N N . PHE B 1 13 ? 2.186 12.023 12.211 1 96.5 13 PHE B N 1
ATOM 698 C CA . PHE B 1 13 ? 2.145 10.617 12.609 1 96.5 13 PHE B CA 1
ATOM 699 C C . PHE B 1 13 ? 1.56 9.758 11.5 1 96.5 13 PHE B C 1
ATOM 701 O O . PHE B 1 13 ? 2.07 8.672 11.211 1 96.5 13 PHE B O 1
ATOM 708 N N . ASP B 1 14 ? 0.535 10.227 10.922 1 97.62 14 ASP B N 1
ATOM 709 C CA . ASP B 1 14 ? -0.117 9.492 9.844 1 97.62 14 ASP B CA 1
ATOM 710 C C . ASP B 1 14 ? 0.823 9.312 8.656 1 97.62 14 ASP B C 1
ATOM 712 O O . ASP B 1 14 ? 0.913 8.227 8.086 1 97.62 14 ASP B O 1
ATOM 716 N N . LEU B 1 15 ? 1.509 10.367 8.297 1 98.12 15 LEU B N 1
ATOM 717 C CA . LEU B 1 15 ? 2.445 10.305 7.18 1 98.12 15 LEU B CA 1
ATOM 718 C C . LEU B 1 15 ? 3.588 9.344 7.48 1 98.12 15 LEU B C 1
ATOM 720 O O . LEU B 1 15 ? 3.98 8.547 6.617 1 98.12 15 LEU B O 1
ATOM 724 N N . VAL B 1 16 ? 4.113 9.383 8.68 1 97.44 16 VAL B N 1
ATOM 725 C CA . VAL B 1 16 ? 5.199 8.492 9.07 1 97.44 16 VAL B CA 1
ATOM 726 C C . VAL B 1 16 ? 4.719 7.043 9.039 1 97.44 16 VAL B C 1
ATOM 728 O O . VAL B 1 16 ? 5.449 6.152 8.594 1 97.44 16 VAL B O 1
ATOM 731 N N . SER B 1 17 ? 3.506 6.828 9.445 1 96.88 17 SER B N 1
ATOM 732 C CA . SER B 1 17 ? 2.934 5.484 9.438 1 96.88 17 SER B CA 1
ATOM 733 C C . SER B 1 17 ? 2.857 4.922 8.023 1 96.88 17 SER B C 1
ATOM 735 O O . SER B 1 17 ? 3.271 3.787 7.777 1 96.88 17 SER B O 1
ATOM 737 N N . VAL B 1 18 ? 2.354 5.723 7.094 1 97.5 18 VAL B N 1
ATOM 738 C CA . VAL B 1 18 ? 2.252 5.27 5.715 1 97.5 18 VAL B CA 1
ATOM 739 C C . VAL B 1 18 ? 3.648 5.035 5.141 1 97.5 18 VAL B C 1
ATOM 741 O O . VAL B 1 18 ? 3.889 4.035 4.461 1 97.5 18 VAL B O 1
ATOM 744 N N . GLN B 1 19 ? 4.547 5.965 5.438 1 96.88 19 GLN B N 1
ATOM 745 C CA . GLN B 1 19 ? 5.914 5.816 4.953 1 96.88 19 GLN B CA 1
ATOM 746 C C . GLN B 1 19 ? 6.543 4.523 5.461 1 96.88 19 GLN B C 1
ATOM 748 O O . GLN B 1 19 ? 7.121 3.76 4.684 1 96.88 19 GLN B O 1
ATOM 753 N N . TYR B 1 20 ? 6.375 4.266 6.703 1 96 20 TYR B N 1
ATOM 754 C CA . TYR B 1 20 ? 6.953 3.086 7.34 1 96 20 TYR B CA 1
ATOM 755 C C . TYR B 1 20 ? 6.387 1.807 6.734 1 96 20 TYR B C 1
ATOM 757 O O . TYR B 1 20 ? 7.141 0.903 6.359 1 96 20 TYR B O 1
ATOM 765 N N . HIS B 1 21 ? 5.156 1.734 6.582 1 95 21 HIS B N 1
ATOM 766 C CA . HIS B 1 21 ? 4.52 0.535 6.047 1 95 21 HIS B CA 1
ATOM 767 C C . HIS B 1 21 ? 4.875 0.331 4.578 1 95 21 HIS B C 1
ATOM 769 O O . HIS B 1 21 ? 5.066 -0.803 4.133 1 95 21 HIS B O 1
ATOM 775 N N . SER B 1 22 ? 4.938 1.383 3.836 1 95.88 22 SER B N 1
ATOM 776 C CA . SER B 1 22 ? 5.293 1.294 2.422 1 95.88 22 SER B CA 1
ATOM 777 C C . SER B 1 22 ? 6.715 0.771 2.24 1 95.88 22 SER B C 1
ATOM 779 O O . SER B 1 22 ? 6.965 -0.068 1.374 1 95.88 22 SER B O 1
ATOM 781 N N . LEU B 1 23 ? 7.676 1.255 3.059 1 94.62 23 LEU B N 1
ATOM 782 C CA . LEU B 1 23 ? 9.07 0.835 2.979 1 94.62 23 LEU B CA 1
ATOM 783 C C . LEU B 1 23 ? 9.234 -0.602 3.461 1 94.62 23 LEU B C 1
ATOM 785 O O . LEU B 1 23 ? 10 -1.373 2.879 1 94.62 23 LEU B O 1
ATOM 789 N N . LYS B 1 24 ? 8.562 -1.045 4.461 1 92.19 24 LYS B N 1
ATOM 790 C CA . LYS B 1 24 ? 8.648 -2.395 5.016 1 92.19 24 LYS B CA 1
ATOM 791 C C . LYS B 1 24 ? 8.156 -3.432 4.008 1 92.19 24 LYS B C 1
ATOM 793 O O . LYS B 1 24 ? 8.766 -4.492 3.855 1 92.19 24 LYS B O 1
ATOM 798 N N . ALA B 1 25 ? 7.051 -3.102 3.316 1 89.06 25 ALA B N 1
ATOM 799 C CA . ALA B 1 25 ? 6.508 -4.008 2.309 1 89.06 25 ALA B CA 1
ATOM 800 C C . ALA B 1 25 ? 7.477 -4.184 1.145 1 89.06 25 ALA B C 1
ATOM 802 O O . ALA B 1 25 ? 7.48 -5.223 0.483 1 89.06 25 ALA B O 1
ATOM 803 N N . GLY B 1 26 ? 8.258 -3.182 0.85 1 85.19 26 GLY B N 1
ATOM 804 C CA . GLY B 1 26 ? 9.211 -3.189 -0.254 1 85.19 26 GLY B CA 1
ATOM 805 C C . GLY B 1 26 ? 10.234 -4.301 -0.15 1 85.19 26 GLY B C 1
ATOM 806 O O . GLY B 1 26 ? 10.68 -4.84 -1.165 1 85.19 26 GLY B O 1
ATOM 807 N N . HIS B 1 27 ? 10.508 -4.699 1.045 1 87.81 27 HIS B N 1
ATOM 808 C CA . HIS B 1 27 ? 11.5 -5.746 1.26 1 87.81 27 HIS B CA 1
ATOM 809 C C . HIS B 1 27 ? 10.977 -7.102 0.799 1 87.81 27 HIS B C 1
ATOM 811 O O . HIS B 1 27 ? 11.734 -7.93 0.297 1 87.81 27 HIS B O 1
ATOM 817 N N . ASP B 1 28 ? 9.68 -7.297 0.703 1 94.06 28 ASP B N 1
ATOM 818 C CA . ASP B 1 28 ? 9.094 -8.602 0.427 1 94.06 28 ASP B CA 1
ATOM 819 C C . ASP B 1 28 ? 8.734 -8.742 -1.051 1 94.06 28 ASP B C 1
ATOM 821 O O . ASP B 1 28 ? 8.672 -9.852 -1.58 1 94.06 28 ASP B O 1
ATOM 825 N N . TYR B 1 29 ? 8.617 -7.664 -1.776 1 95.81 29 TYR B N 1
ATOM 826 C CA . TYR B 1 29 ? 8.062 -7.711 -3.125 1 95.81 29 TYR B CA 1
ATOM 827 C C . TYR B 1 29 ? 9.031 -8.375 -4.094 1 95.81 29 TYR B C 1
ATOM 829 O O . TYR B 1 29 ? 8.617 -9.023 -5.059 1 95.81 29 TYR B O 1
ATOM 837 N N . GLY B 1 30 ? 10.305 -8.172 -3.842 1 95.25 30 GLY B N 1
ATOM 838 C CA . GLY B 1 30 ? 11.258 -8.875 -4.68 1 95.25 30 GLY B CA 1
ATOM 839 C C . GLY B 1 30 ? 11.055 -10.383 -4.684 1 95.25 30 GLY B C 1
ATOM 840 O O . GLY B 1 30 ? 11.039 -11.008 -5.742 1 95.25 30 GLY B O 1
ATOM 841 N N . GLN B 1 31 ? 10.875 -10.898 -3.521 1 96.25 31 GLN B N 1
ATOM 842 C CA . GLN B 1 31 ? 10.617 -12.328 -3.396 1 96.25 31 GLN B CA 1
ATOM 843 C C . GLN B 1 31 ? 9.273 -12.703 -4.027 1 96.25 31 GLN B C 1
ATOM 845 O O . GLN B 1 31 ? 9.156 -13.75 -4.664 1 96.25 31 GLN B O 1
ATOM 850 N N . TYR B 1 32 ? 8.281 -11.93 -3.904 1 97.38 32 TYR B N 1
ATOM 851 C CA . TYR B 1 32 ? 6.969 -12.203 -4.484 1 97.38 32 TYR B CA 1
ATOM 852 C C . TYR B 1 32 ? 7.047 -12.266 -6.004 1 97.38 32 TYR B C 1
ATOM 854 O O . TYR B 1 32 ? 6.465 -13.164 -6.625 1 97.38 32 TYR B O 1
ATOM 862 N N . VAL B 1 33 ? 7.766 -11.297 -6.609 1 97.62 33 VAL B N 1
ATOM 863 C CA . VAL B 1 33 ? 7.949 -11.258 -8.055 1 97.62 33 VAL B CA 1
ATOM 864 C C . VAL B 1 33 ? 8.633 -12.539 -8.523 1 97.62 33 VAL B C 1
ATOM 866 O O . VAL B 1 33 ? 8.172 -13.188 -9.469 1 97.62 33 VAL B O 1
ATOM 869 N N . ARG B 1 34 ? 9.609 -12.945 -7.816 1 96.94 34 ARG B N 1
ATOM 870 C CA . ARG B 1 34 ? 10.359 -14.141 -8.188 1 96.94 34 ARG B CA 1
ATOM 871 C C . ARG B 1 34 ? 9.484 -15.391 -8.07 1 96.94 34 ARG B C 1
ATOM 873 O O . ARG B 1 34 ? 9.516 -16.25 -8.938 1 96.94 34 ARG B O 1
ATOM 880 N N . ASP B 1 35 ? 8.734 -15.492 -6.973 1 97.19 35 ASP B N 1
ATOM 881 C CA . ASP B 1 35 ? 7.832 -16.625 -6.797 1 97.19 35 ASP B CA 1
ATOM 882 C C . ASP B 1 35 ? 6.848 -16.734 -7.953 1 97.19 35 ASP B C 1
ATOM 884 O O . ASP B 1 35 ? 6.605 -17.828 -8.477 1 97.19 35 ASP B O 1
ATOM 888 N N . ALA B 1 36 ? 6.289 -15.656 -8.367 1 97.5 36 ALA B N 1
ATOM 889 C CA . ALA B 1 36 ? 5.316 -15.656 -9.453 1 97.5 36 ALA B CA 1
ATOM 890 C C . ALA B 1 36 ? 5.973 -16.031 -10.781 1 97.5 36 ALA B C 1
ATOM 892 O O . ALA B 1 36 ? 5.402 -16.781 -11.57 1 97.5 36 ALA B O 1
ATOM 893 N N . GLU B 1 37 ? 7.148 -15.523 -11.039 1 97.19 37 GLU B N 1
ATOM 894 C CA . GLU B 1 37 ? 7.883 -15.844 -12.266 1 97.19 37 GLU B CA 1
ATOM 895 C C . GLU B 1 37 ? 8.242 -17.328 -12.32 1 97.19 37 GLU B C 1
ATOM 897 O O . GLU B 1 37 ? 8.07 -17.969 -13.359 1 97.19 37 GLU B O 1
ATOM 902 N N . ASN B 1 38 ? 8.633 -17.828 -11.164 1 96.38 38 ASN B N 1
ATOM 903 C CA . ASN B 1 38 ? 9 -19.234 -11.078 1 96.38 38 ASN B CA 1
ATOM 904 C C . ASN B 1 38 ? 7.801 -20.156 -11.312 1 96.38 38 ASN B C 1
ATOM 906 O O . ASN B 1 38 ? 7.941 -21.25 -11.867 1 96.38 38 ASN B O 1
ATOM 910 N N . ALA B 1 39 ? 6.672 -19.688 -11.008 1 94.56 39 ALA B N 1
ATOM 911 C CA . ALA B 1 39 ? 5.449 -20.469 -11.156 1 94.56 39 ALA B CA 1
ATOM 912 C C . ALA B 1 39 ? 4.824 -20.25 -12.531 1 94.56 39 ALA B C 1
ATOM 914 O O . ALA B 1 39 ? 3.768 -20.797 -12.844 1 94.56 39 ALA B O 1
ATOM 915 N N . GLY B 1 40 ? 5.414 -19.344 -13.305 1 95.62 40 GLY B N 1
ATOM 916 C CA . GLY B 1 40 ? 4.91 -19.078 -14.641 1 95.62 40 GLY B CA 1
ATOM 917 C C . GLY B 1 40 ? 3.676 -18.203 -14.648 1 95.62 40 GLY B C 1
ATOM 918 O O . GLY B 1 40 ? 2.867 -18.25 -15.578 1 95.62 40 GLY B O 1
ATOM 919 N N . LYS B 1 41 ? 3.484 -17.453 -13.555 1 96.56 41 LYS B N 1
ATOM 920 C CA . LYS B 1 41 ? 2.346 -16.547 -13.438 1 96.56 41 LYS B CA 1
ATOM 921 C C . LYS B 1 41 ? 2.744 -15.117 -13.789 1 96.56 41 LYS B C 1
ATOM 923 O O . LYS B 1 41 ? 2.855 -14.266 -12.914 1 96.56 41 LYS B O 1
ATOM 928 N N . LYS B 1 42 ? 2.791 -14.836 -15.023 1 97.31 42 LYS B N 1
ATOM 929 C CA . LYS B 1 42 ? 3.344 -13.578 -15.516 1 97.31 42 LYS B CA 1
ATOM 930 C C . LYS B 1 42 ? 2.469 -12.398 -15.102 1 97.31 42 LYS B C 1
ATOM 932 O O . LYS B 1 42 ? 2.979 -11.336 -14.727 1 97.31 42 LYS B O 1
ATOM 937 N N . GLU B 1 43 ? 1.196 -12.57 -15.195 1 98 43 GLU B N 1
ATOM 938 C CA . GLU B 1 43 ? 0.296 -11.484 -14.82 1 98 43 GLU B CA 1
ATOM 939 C C . GLU B 1 43 ? 0.451 -11.133 -13.344 1 98 43 GLU B C 1
ATOM 941 O O . GLU B 1 43 ? 0.452 -9.953 -12.977 1 98 43 GLU B O 1
ATOM 946 N N . ILE B 1 44 ? 0.637 -12.109 -12.562 1 98.19 44 ILE B N 1
ATOM 947 C CA . ILE B 1 44 ? 0.779 -11.898 -11.133 1 98.19 44 ILE B CA 1
ATOM 948 C C . ILE B 1 44 ? 2.139 -11.266 -10.828 1 98.19 44 ILE B C 1
ATOM 950 O O . ILE B 1 44 ? 2.252 -10.398 -9.961 1 98.19 44 ILE B O 1
ATOM 954 N N . ALA B 1 45 ? 3.184 -11.68 -11.531 1 98.38 45 ALA B N 1
ATOM 955 C CA . ALA B 1 45 ? 4.492 -11.055 -11.375 1 98.38 45 ALA B CA 1
ATOM 956 C C . ALA B 1 45 ? 4.434 -9.562 -11.695 1 98.38 45 ALA B C 1
ATOM 958 O O . ALA B 1 45 ? 4.984 -8.742 -10.969 1 98.38 45 ALA B O 1
ATOM 959 N N . GLU B 1 46 ? 3.77 -9.219 -12.742 1 98.56 46 GLU B N 1
ATOM 960 C CA . GLU B 1 46 ? 3.627 -7.816 -13.125 1 98.56 46 GLU B CA 1
ATOM 961 C C . GLU B 1 46 ? 2.818 -7.039 -12.094 1 98.56 46 GLU B C 1
ATOM 963 O O . GLU B 1 46 ? 3.113 -5.875 -11.812 1 98.56 46 GLU B O 1
ATOM 968 N N . PHE B 1 47 ? 1.849 -7.719 -11.539 1 98.56 47 PHE B N 1
ATOM 969 C CA . PHE B 1 47 ? 1.066 -7.113 -10.469 1 98.56 47 PHE B CA 1
ATOM 970 C C . PHE B 1 47 ? 1.951 -6.777 -9.273 1 98.56 47 PHE B C 1
ATOM 972 O O . PHE B 1 47 ? 1.927 -5.652 -8.773 1 98.56 47 PHE B O 1
ATOM 979 N N . PHE B 1 48 ? 2.799 -7.641 -8.859 1 98.44 48 PHE B N 1
ATOM 980 C CA . PHE B 1 48 ? 3.666 -7.391 -7.719 1 98.44 48 PHE B CA 1
ATOM 981 C C . PHE B 1 48 ? 4.66 -6.277 -8.023 1 98.44 48 PHE B C 1
ATOM 983 O O . PHE B 1 48 ? 5 -5.48 -7.152 1 98.44 48 PHE B O 1
ATOM 990 N N . ARG B 1 49 ? 5.09 -6.211 -9.266 1 97.94 49 ARG B N 1
ATOM 991 C CA . ARG B 1 49 ? 5.984 -5.121 -9.648 1 97.94 49 ARG B CA 1
ATOM 992 C C . ARG B 1 49 ? 5.277 -3.775 -9.547 1 97.94 49 ARG B C 1
ATOM 994 O O . ARG B 1 49 ? 5.867 -2.793 -9.094 1 97.94 49 ARG B O 1
ATOM 1001 N N . SER B 1 50 ? 4.09 -3.771 -9.953 1 97.69 50 SER B N 1
ATOM 1002 C CA . SER B 1 50 ? 3.324 -2.531 -9.875 1 97.69 50 SER B CA 1
ATOM 1003 C C . SER B 1 50 ? 3.094 -2.121 -8.422 1 97.69 50 SER B C 1
ATOM 1005 O O . SER B 1 50 ? 3.164 -0.937 -8.086 1 97.69 50 SER B O 1
ATOM 1007 N N . VAL B 1 51 ? 2.791 -3.082 -7.605 1 97.56 51 VAL B N 1
ATOM 1008 C CA . VAL B 1 51 ? 2.576 -2.811 -6.191 1 97.56 51 VAL B CA 1
ATOM 1009 C C . VAL B 1 51 ? 3.855 -2.256 -5.57 1 97.56 51 VAL B C 1
ATOM 1011 O O . VAL B 1 51 ? 3.814 -1.291 -4.801 1 97.56 51 VAL B O 1
ATOM 1014 N N . MET B 1 52 ? 4.934 -2.795 -5.922 1 97.19 52 MET B N 1
ATOM 1015 C CA . MET B 1 52 ? 6.238 -2.338 -5.449 1 97.19 52 MET B CA 1
ATOM 1016 C C . MET B 1 52 ? 6.496 -0.896 -5.875 1 97.19 52 MET B C 1
ATOM 1018 O O . MET B 1 52 ? 6.926 -0.072 -5.066 1 97.19 52 MET B O 1
ATOM 1022 N N . ALA B 1 53 ? 6.238 -0.599 -7.078 1 96.44 53 ALA B N 1
ATOM 1023 C CA . ALA B 1 53 ? 6.422 0.756 -7.594 1 96.44 53 ALA B CA 1
ATOM 1024 C C . ALA B 1 53 ? 5.504 1.742 -6.875 1 96.44 53 ALA B C 1
ATOM 1026 O O . ALA B 1 53 ? 5.922 2.85 -6.531 1 96.44 53 ALA B O 1
ATOM 1027 N N . GLU B 1 54 ? 4.289 1.332 -6.652 1 96.81 54 GLU B N 1
ATOM 1028 C CA . GLU B 1 54 ? 3.334 2.176 -5.938 1 96.81 54 GLU B CA 1
ATOM 1029 C C . GLU B 1 54 ? 3.809 2.469 -4.52 1 96.81 54 GLU B C 1
ATOM 1031 O O . GLU B 1 54 ? 3.75 3.611 -4.062 1 96.81 54 GLU B O 1
ATOM 1036 N N . ASP B 1 55 ? 4.266 1.423 -3.801 1 97 55 ASP B N 1
ATOM 1037 C CA . ASP B 1 55 ? 4.727 1.611 -2.43 1 97 55 ASP B CA 1
ATOM 1038 C C . ASP B 1 55 ? 5.953 2.521 -2.381 1 97 55 ASP B C 1
ATOM 1040 O O . ASP B 1 55 ? 6.098 3.324 -1.458 1 97 55 ASP B O 1
ATOM 1044 N N . SER B 1 56 ? 6.863 2.416 -3.381 1 97 56 SER B N 1
ATOM 1045 C CA . SER B 1 56 ? 8.023 3.303 -3.459 1 97 56 SER B CA 1
ATOM 1046 C C . SER B 1 56 ? 7.594 4.75 -3.672 1 97 56 SER B C 1
ATOM 1048 O O . SER B 1 56 ? 8.117 5.66 -3.025 1 97 56 SER B O 1
ATOM 1050 N N . ARG B 1 57 ? 6.648 4.941 -4.52 1 97 57 ARG B N 1
ATOM 1051 C CA . ARG B 1 57 ? 6.125 6.277 -4.766 1 97 57 ARG B CA 1
ATOM 1052 C C . ARG B 1 57 ? 5.461 6.844 -3.516 1 97 57 ARG B C 1
ATOM 1054 O O . ARG B 1 57 ? 5.656 8.016 -3.178 1 97 57 ARG B O 1
ATOM 1061 N N . ARG B 1 58 ? 4.676 6.016 -2.865 1 97.06 58 ARG B N 1
ATOM 1062 C CA . ARG B 1 58 ? 4.008 6.406 -1.629 1 97.06 58 ARG B CA 1
ATOM 1063 C C . ARG B 1 58 ? 5.016 6.879 -0.587 1 97.06 58 ARG B C 1
ATOM 1065 O O . ARG B 1 58 ? 4.824 7.922 0.041 1 97.06 58 ARG B O 1
ATOM 1072 N N . ALA B 1 59 ? 6.094 6.102 -0.413 1 97.69 59 ALA B N 1
ATOM 1073 C CA . ALA B 1 59 ? 7.117 6.438 0.574 1 97.69 59 ALA B CA 1
ATOM 1074 C C . ALA B 1 59 ? 7.797 7.758 0.232 1 97.69 59 ALA B C 1
ATOM 1076 O O . ALA B 1 59 ? 8.039 8.586 1.113 1 97.69 59 ALA B O 1
ATOM 1077 N N . ALA B 1 60 ? 8.055 8.008 -0.997 1 97.81 60 ALA B N 1
ATOM 1078 C CA . ALA B 1 60 ? 8.695 9.234 -1.455 1 97.81 60 ALA B CA 1
ATOM 1079 C C . ALA B 1 60 ? 7.793 10.445 -1.232 1 97.81 60 ALA B C 1
ATOM 1081 O O . ALA B 1 60 ? 8.258 11.5 -0.795 1 97.81 60 ALA B O 1
ATOM 1082 N N . GLU B 1 61 ? 6.531 10.258 -1.523 1 98.38 61 GLU B N 1
ATOM 1083 C CA . GLU B 1 61 ? 5.578 11.344 -1.315 1 98.38 61 GLU B CA 1
ATOM 1084 C C . GLU B 1 61 ? 5.434 11.68 0.167 1 98.38 61 GLU B C 1
ATOM 1086 O O . GLU B 1 61 ? 5.387 12.852 0.545 1 98.38 61 GLU B O 1
ATOM 1091 N N . CYS B 1 62 ? 5.359 10.672 0.985 1 98.31 62 CYS B N 1
ATOM 1092 C CA . CYS B 1 62 ? 5.32 10.898 2.426 1 98.31 62 CYS B CA 1
ATOM 1093 C C . CYS B 1 62 ? 6.547 11.672 2.891 1 98.31 62 CYS B C 1
ATOM 1095 O O . CYS B 1 62 ? 6.434 12.594 3.703 1 98.31 62 CYS B O 1
ATOM 1097 N N . HIS B 1 63 ? 7.672 11.312 2.355 1 97.88 63 HIS B N 1
ATOM 1098 C CA . HIS B 1 63 ? 8.914 12 2.701 1 97.88 63 HIS B CA 1
ATOM 1099 C C . HIS B 1 63 ? 8.859 13.477 2.311 1 97.88 63 HIS B C 1
ATOM 1101 O O . HIS B 1 63 ? 9.266 14.344 3.086 1 97.88 63 HIS B O 1
ATOM 1107 N N . ARG B 1 64 ? 8.406 13.742 1.184 1 97.56 64 ARG B N 1
ATOM 1108 C CA . ARG B 1 64 ? 8.273 15.109 0.708 1 97.56 64 ARG B CA 1
ATOM 1109 C C . ARG B 1 64 ? 7.359 15.922 1.625 1 97.56 64 ARG B C 1
ATOM 1111 O O . ARG B 1 64 ? 7.707 17.031 2.031 1 97.56 64 ARG B O 1
ATOM 1118 N N . PHE B 1 65 ? 6.23 15.367 1.966 1 97.56 65 PHE B N 1
ATOM 1119 C CA . PHE B 1 65 ? 5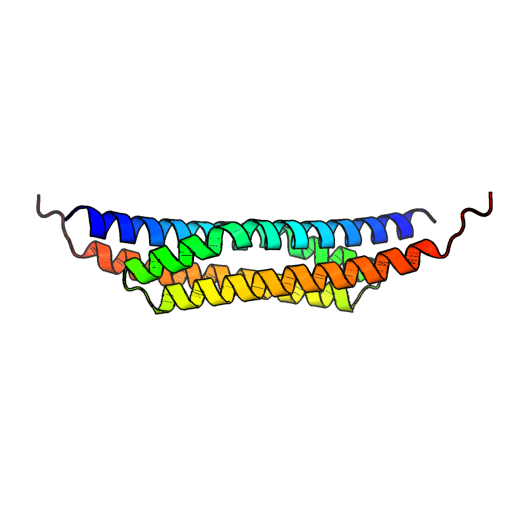.285 16.047 2.842 1 97.56 65 PHE B CA 1
ATOM 1120 C C . PHE B 1 65 ? 5.902 16.312 4.211 1 97.56 65 PHE B C 1
ATOM 1122 O O . PHE B 1 65 ? 5.719 17.375 4.793 1 97.56 65 PHE B O 1
ATOM 1129 N N . LEU B 1 66 ? 6.59 15.352 4.746 1 96.88 66 LEU B N 1
ATOM 1130 C CA . LEU B 1 66 ? 7.207 15.477 6.062 1 96.88 66 LEU B CA 1
ATOM 1131 C C . LEU B 1 66 ? 8.25 16.594 6.066 1 96.88 66 LEU B C 1
ATOM 1133 O O . LEU B 1 66 ? 8.352 17.344 7.035 1 96.88 66 LEU B O 1
ATOM 1137 N N . LYS B 1 67 ? 8.969 16.75 5.023 1 95 67 LYS B N 1
ATOM 1138 C CA . LYS B 1 67 ? 9.938 17.844 4.883 1 95 67 LYS B CA 1
ATOM 1139 C C . LYS B 1 67 ? 9.25 19.203 4.863 1 95 67 LYS B C 1
ATOM 1141 O O . LYS B 1 67 ? 9.703 20.141 5.504 1 95 67 LYS B O 1
ATOM 1146 N N . GLU B 1 68 ? 8.188 19.25 4.156 1 93.12 68 GLU B N 1
ATOM 1147 C CA . GLU B 1 68 ? 7.426 20.484 4.059 1 93.12 68 GLU B CA 1
ATOM 1148 C C . GLU B 1 68 ? 6.844 20.891 5.41 1 93.12 68 GLU B C 1
ATOM 1150 O O . GLU B 1 68 ? 6.797 22.078 5.746 1 93.12 68 GLU B O 1
ATOM 1155 N N . LEU B 1 69 ? 6.449 19.938 6.164 1 92.69 69 LEU B N 1
ATOM 1156 C CA . LEU B 1 69 ? 5.836 20.203 7.461 1 92.69 69 LEU B CA 1
ATOM 1157 C C . LEU B 1 69 ? 6.895 20.531 8.508 1 92.69 69 LEU B C 1
ATOM 1159 O O . LEU B 1 69 ? 6.617 21.25 9.469 1 92.69 69 LEU B O 1
ATOM 1163 N N . SER B 1 70 ? 8.094 19.906 8.469 1 84.81 70 SER B N 1
ATOM 1164 C CA . SER B 1 70 ? 9.18 20.188 9.391 1 84.81 70 SER B CA 1
ATOM 1165 C C . SER B 1 70 ? 9.758 21.578 9.164 1 84.81 70 SER B C 1
ATOM 1167 O O . SER B 1 70 ? 10.234 22.219 10.102 1 84.81 70 SER B O 1
ATOM 1169 N N . GLY B 1 71 ? 9.984 21.984 7.938 1 72.81 71 GLY B N 1
ATOM 1170 C CA . GLY B 1 71 ? 10.453 23.344 7.672 1 72.81 71 GLY B CA 1
ATOM 1171 C C . GLY B 1 71 ? 9.492 24.406 8.156 1 72.81 71 GLY B C 1
ATOM 1172 O O . GLY B 1 71 ? 9.906 25.547 8.43 1 72.81 71 GLY B O 1
ATOM 1173 N N . THR B 1 72 ? 8.227 24.062 8.102 1 55.75 72 THR B N 1
ATOM 1174 C CA . THR B 1 72 ? 7.281 25.031 8.648 1 55.75 72 THR B CA 1
ATOM 1175 C C . THR B 1 72 ? 7.414 25.125 10.164 1 55.75 72 THR B C 1
ATOM 1177 O O . THR B 1 72 ? 7.133 26.172 10.75 1 55.75 72 THR B O 1
ATOM 1180 N N . LYS B 1 73 ? 7.867 24.094 10.852 1 54.41 73 LYS B N 1
ATOM 1181 C CA . LYS B 1 73 ? 8.062 24.188 12.297 1 54.41 73 LYS B CA 1
ATOM 1182 C C . LYS B 1 73 ? 9.336 24.953 12.633 1 54.41 73 LYS B C 1
ATOM 1184 O O . LYS B 1 73 ? 9.422 25.594 13.68 1 54.41 73 LYS B O 1
ATOM 1189 N N . ASP B 1 74 ? 10.383 24.828 11.945 1 47.97 74 ASP B N 1
ATOM 1190 C CA . ASP B 1 74 ? 11.609 25.516 12.344 1 47.97 74 ASP B CA 1
ATOM 1191 C C . ASP B 1 74 ? 11.391 27.031 12.391 1 47.97 74 ASP B C 1
ATOM 1193 O O . ASP B 1 74 ? 12.344 27.781 12.586 1 47.97 74 ASP B O 1
ATOM 1197 N N . ALA B 1 75 ? 10.273 27.594 12.039 1 44.88 75 ALA B N 1
ATOM 1198 C CA . ALA B 1 75 ? 10.305 29.047 12.172 1 44.88 75 ALA B CA 1
ATOM 1199 C C . ALA B 1 75 ? 10.359 29.469 13.641 1 44.88 75 ALA B C 1
ATOM 1201 O O . ALA B 1 75 ? 10.602 30.641 13.953 1 44.88 75 ALA B O 1
ATOM 1202 N N . GLY B 1 76 ? 9.672 28.719 14.656 1 41.16 76 GLY B N 1
ATOM 1203 C CA . GLY B 1 76 ? 9.672 29.375 15.953 1 41.16 76 GLY B CA 1
ATOM 1204 C C . GLY B 1 76 ? 10.984 29.234 16.688 1 41.16 76 GLY B C 1
ATOM 1205 O O . GLY B 1 76 ? 11.43 28.125 16.984 1 41.16 76 GLY B O 1
ATOM 1206 N N . PRO B 1 77 ? 12.109 29.891 16.25 1 44 77 PRO B N 1
ATOM 1207 C CA . PRO B 1 77 ? 13.227 29.984 17.188 1 44 77 PRO B CA 1
ATOM 1208 C C . PRO B 1 77 ? 12.773 30.125 18.641 1 44 77 PRO B C 1
ATOM 1210 O O . PRO B 1 77 ? 11.742 30.75 18.906 1 44 77 PRO B O 1
ATOM 1213 N N . ALA B 1 78 ? 12.641 29.031 19.5 1 41.88 78 ALA B N 1
ATOM 1214 C CA . ALA B 1 78 ? 12.531 29.359 20.922 1 41.88 78 ALA B CA 1
ATOM 1215 C C . ALA B 1 78 ? 13.453 30.531 21.281 1 41.88 78 ALA B C 1
ATOM 1217 O O . ALA B 1 78 ? 14.68 30.422 21.141 1 41.88 78 ALA B O 1
ATOM 1218 N N . ALA B 1 79 ? 13.156 31.719 20.812 1 40.59 79 ALA B N 1
ATOM 1219 C CA . ALA B 1 79 ? 13.797 32.875 21.469 1 40.59 79 ALA B CA 1
ATOM 1220 C C . ALA B 1 79 ? 13.758 32.688 22.984 1 40.59 79 ALA B C 1
ATOM 1222 O O . ALA B 1 79 ? 12.703 32.844 23.609 1 40.59 79 ALA B O 1
ATOM 1223 N N . GLY B 1 80 ? 14.062 31.516 23.734 1 30.44 80 GLY B N 1
ATOM 1224 C CA . GLY B 1 80 ? 14.656 31.844 25.031 1 30.44 80 GLY B CA 1
ATOM 1225 C C . GLY B 1 80 ? 16.016 32.5 24.922 1 30.44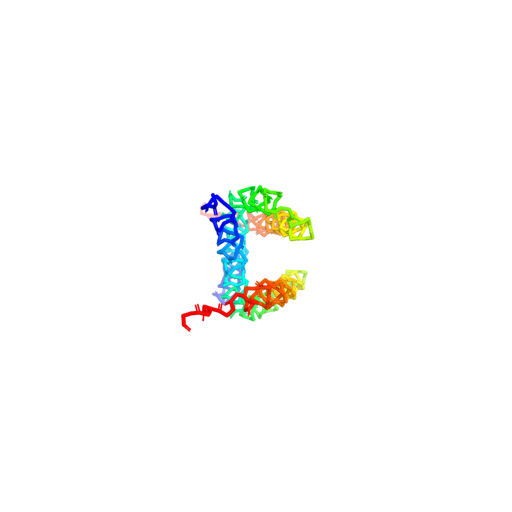 80 GLY B C 1
ATOM 1226 O O . GLY B 1 80 ? 16.609 32.531 23.844 1 30.44 80 GLY B O 1
#